Protein AF-A0A0F9MKB7-F1 (afdb_monomer)

pLDDT: mean 82.27, std 15.25, range [37.59, 96.31]

Solvent-accessible surface area (backbone atoms only — not comparable to full-atom values): 3760 Å² total; per-residue (Å²): 130,82,74,74,80,48,70,69,54,53,53,51,50,51,53,51,53,52,51,53,52,53,49,41,55,52,41,42,72,73,66,31,72,70,66,23,50,52,52,44,52,54,54,53,51,54,52,50,52,49,52,46,45,73,72,67,52,89,63,76,83,90,123

Mean predicted aligned error: 7.28 Å

Nearest PDB structures (foldseek):
  6nbh-assembly1_R  TM=5.792E-01  e=6.448E+00  Homo sapiens

Sequence (63 aa):
MHKLVSPNFILALIFVLVGLAMFSVIVWRQLGGNEALFLIIGHTAAWIEFIAIFYFRKKPPAN

Structure (mmCIF, N/CA/C/O backbone):
data_AF-A0A0F9MKB7-F1
#
_entry.id   AF-A0A0F9MKB7-F1
#
loop_
_atom_site.group_PDB
_atom_site.id
_atom_site.type_symbol
_atom_site.label_atom_id
_atom_site.label_alt_id
_atom_site.label_comp_id
_atom_site.label_asym_id
_atom_site.label_entity_id
_atom_site.label_seq_id
_atom_site.pdbx_PDB_ins_code
_atom_site.Cartn_x
_atom_site.Cartn_y
_atom_site.Cartn_z
_atom_site.occupancy
_atom_site.B_iso_or_equiv
_atom_site.auth_seq_id
_atom_site.auth_comp_id
_atom_site.auth_asym_id
_atom_site.auth_atom_id
_atom_site.pdbx_PDB_model_num
ATOM 1 N N . MET A 1 1 ? -22.076 4.732 19.459 1.00 37.59 1 MET A N 1
ATOM 2 C CA . MET A 1 1 ? -20.766 5.214 19.946 1.00 37.59 1 MET A CA 1
ATOM 3 C C . MET A 1 1 ? -19.705 4.855 18.917 1.00 37.59 1 MET A C 1
ATOM 5 O O . MET A 1 1 ? -19.340 3.688 18.821 1.00 37.59 1 MET A O 1
ATOM 9 N N . HIS A 1 2 ? -19.260 5.814 1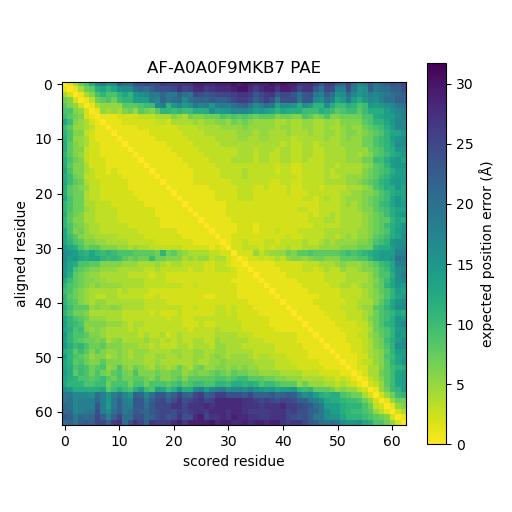8.101 1.00 39.81 2 HIS A N 1
ATOM 10 C CA . HIS A 1 2 ? -18.019 5.632 17.346 1.00 39.81 2 HIS A CA 1
ATOM 11 C C . HIS A 1 2 ? -16.894 5.529 18.380 1.00 39.81 2 HIS A C 1
ATOM 13 O O . HIS A 1 2 ? -16.690 6.470 19.144 1.00 39.81 2 HIS A O 1
ATOM 19 N N . LYS A 1 3 ? -16.221 4.374 18.473 1.00 56.00 3 LYS A N 1
ATOM 20 C CA . LYS A 1 3 ? -14.964 4.290 19.228 1.00 56.00 3 LYS A CA 1
ATOM 21 C C . LYS A 1 3 ? -14.046 5.354 18.632 1.00 56.00 3 LYS A C 1
ATOM 23 O O . LYS A 1 3 ? -13.806 5.320 17.426 1.00 56.00 3 LYS A O 1
ATOM 28 N N . LEU A 1 4 ? -13.591 6.298 19.457 1.00 56.81 4 LEU A N 1
ATOM 29 C CA . LEU A 1 4 ? -12.512 7.206 19.083 1.00 56.81 4 LEU A CA 1
ATOM 30 C C . LEU A 1 4 ? -11.381 6.340 18.534 1.00 56.81 4 LEU A C 1
ATOM 32 O O . LEU A 1 4 ? -10.948 5.388 19.189 1.00 56.81 4 LEU A O 1
ATOM 36 N N . VAL A 1 5 ? -10.994 6.614 17.291 1.00 69.38 5 VAL A N 1
ATOM 37 C CA . VAL A 1 5 ? -9.885 5.929 16.638 1.00 69.38 5 VAL A CA 1
ATOM 38 C C . VAL A 1 5 ? -8.672 6.077 17.555 1.00 69.38 5 VAL A C 1
ATOM 40 O O . VAL A 1 5 ? -8.251 7.192 17.850 1.00 69.38 5 VAL A O 1
ATOM 43 N N . SER A 1 6 ? -8.167 4.956 18.078 1.00 78.25 6 SER A N 1
ATOM 44 C CA . SER A 1 6 ? -7.051 4.971 19.029 1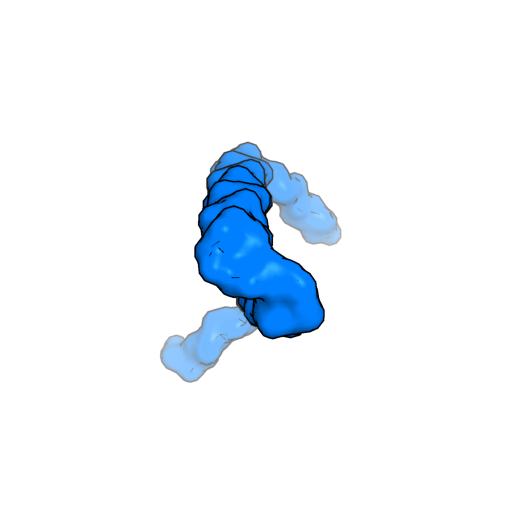.00 78.25 6 SER A CA 1
ATOM 45 C C . SER A 1 6 ? -5.816 5.608 18.376 1.00 78.25 6 SER A C 1
ATOM 47 O O . SER A 1 6 ? -5.555 5.316 17.207 1.00 78.25 6 SER A O 1
ATOM 49 N N . PRO A 1 7 ? -5.008 6.406 19.098 1.00 83.56 7 PRO A N 1
ATOM 50 C CA . PRO A 1 7 ? -3.737 6.918 18.580 1.00 83.56 7 PRO A CA 1
ATOM 51 C C . PRO A 1 7 ? -2.844 5.819 17.984 1.00 83.56 7 PRO A C 1
ATOM 53 O O . PRO A 1 7 ? -2.219 6.024 16.948 1.00 83.56 7 PRO A O 1
ATOM 56 N N . ASN A 1 8 ? -2.868 4.613 18.5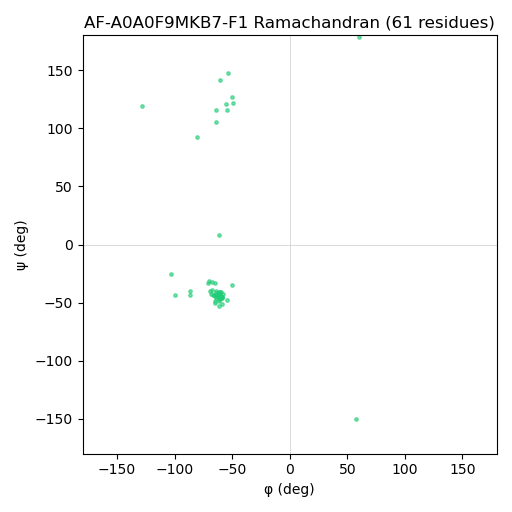61 1.00 82.56 8 ASN A N 1
ATOM 57 C CA . ASN A 1 8 ? -2.120 3.462 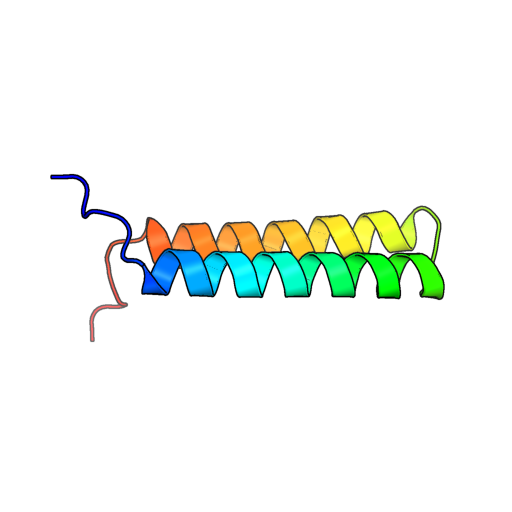18.046 1.00 82.56 8 ASN A CA 1
ATOM 58 C C . ASN A 1 8 ? -2.607 3.014 16.662 1.00 82.56 8 ASN A C 1
ATOM 60 O O . ASN A 1 8 ? -1.811 2.569 15.842 1.00 82.56 8 ASN A O 1
ATOM 64 N N . PHE A 1 9 ? -3.905 3.149 16.383 1.00 79.44 9 PHE A N 1
ATOM 65 C CA . PHE A 1 9 ? -4.451 2.866 15.059 1.00 79.44 9 PHE A CA 1
ATOM 66 C C . PHE A 1 9 ? -3.995 3.911 14.039 1.00 79.44 9 PHE A C 1
ATOM 68 O O . PHE A 1 9 ? -3.644 3.553 12.921 1.00 79.44 9 PHE A O 1
ATOM 75 N N . ILE A 1 10 ? -3.957 5.190 14.427 1.00 83.69 10 ILE A N 1
ATOM 76 C CA . ILE A 1 10 ? -3.453 6.264 13.560 1.00 83.69 10 ILE A CA 1
ATOM 77 C C . ILE A 1 10 ? -1.981 6.010 13.217 1.00 83.69 10 ILE A C 1
ATOM 79 O O . ILE A 1 10 ? -1.605 6.078 12.051 1.00 83.69 10 ILE A O 1
ATOM 83 N N . LEU A 1 11 ? -1.162 5.645 14.208 1.00 87.19 11 LEU A N 1
ATOM 84 C CA . LEU A 1 11 ? 0.243 5.290 13.994 1.00 87.19 11 LEU A CA 1
ATOM 85 C C . LEU A 1 11 ? 0.400 4.073 13.072 1.00 87.19 11 LEU A C 1
ATOM 87 O O . LEU A 1 11 ? 1.212 4.108 12.150 1.00 87.19 11 LEU A O 1
ATOM 91 N N . ALA A 1 12 ? -0.404 3.025 13.273 1.00 83.69 12 ALA A N 1
ATOM 92 C CA . ALA A 1 12 ? -0.405 1.854 12.398 1.00 83.69 12 ALA A CA 1
ATOM 93 C C . ALA A 1 12 ? -0.805 2.214 10.956 1.00 83.69 12 ALA A C 1
ATOM 95 O O . ALA A 1 12 ? -0.177 1.748 10.008 1.00 83.69 12 ALA A O 1
ATOM 96 N N . LEU A 1 13 ? -1.803 3.086 10.782 1.00 85.25 13 LEU A N 1
ATOM 97 C CA . LEU A 1 13 ? -2.236 3.552 9.467 1.00 85.25 13 LEU A CA 1
ATOM 98 C C . LEU A 1 13 ? -1.137 4.360 8.765 1.00 85.25 13 LEU A C 1
ATOM 100 O O . LEU A 1 13 ? -0.867 4.122 7.591 1.00 85.25 13 LEU A O 1
ATOM 104 N N . ILE A 1 14 ? -0.465 5.267 9.482 1.00 89.69 14 ILE A N 1
ATOM 105 C CA . ILE A 1 14 ? 0.676 6.027 8.950 1.00 89.69 14 ILE A CA 1
ATOM 106 C C . ILE A 1 14 ? 1.784 5.072 8.494 1.00 89.69 14 ILE A C 1
ATOM 108 O O . ILE A 1 14 ? 2.294 5.220 7.386 1.00 89.69 14 ILE A O 1
ATOM 112 N N . PHE A 1 15 ? 2.124 4.068 9.306 1.00 89.50 15 PHE A N 1
ATOM 113 C CA . PHE A 1 15 ? 3.148 3.082 8.958 1.00 89.50 15 PHE A CA 1
ATOM 114 C C . PHE A 1 15 ? 2.808 2.319 7.668 1.00 89.50 15 PHE A C 1
ATOM 116 O O . PHE A 1 15 ? 3.652 2.204 6.779 1.00 89.50 15 PHE A O 1
ATOM 123 N N . VAL A 1 16 ? 1.560 1.860 7.524 1.00 88.38 16 VAL A N 1
ATOM 124 C CA . VAL A 1 16 ? 1.097 1.166 6.309 1.00 88.38 16 VAL A CA 1
ATOM 125 C C . VAL A 1 16 ? 1.155 2.083 5.084 1.00 88.38 16 VAL A C 1
ATOM 127 O O . VAL A 1 16 ? 1.648 1.668 4.037 1.00 88.38 16 VAL A O 1
ATOM 130 N N . LEU A 1 17 ? 0.713 3.340 5.207 1.00 90.00 17 LEU A N 1
ATOM 131 C CA . LEU A 1 17 ? 0.754 4.308 4.104 1.00 90.00 17 LEU A CA 1
ATOM 132 C C . LEU A 1 17 ? 2.188 4.603 3.647 1.00 90.00 17 LEU A C 1
ATOM 134 O O . LEU A 1 17 ? 2.449 4.655 2.446 1.00 90.00 17 LEU A O 1
ATOM 138 N N . VAL A 1 18 ? 3.126 4.746 4.586 1.00 93.94 18 VAL A N 1
ATOM 139 C CA . VAL A 1 18 ? 4.549 4.937 4.268 1.00 93.94 18 VAL A CA 1
ATOM 140 C C . VAL A 1 18 ? 5.116 3.706 3.559 1.00 93.94 18 VAL A C 1
ATOM 142 O O . VAL A 1 18 ? 5.788 3.848 2.537 1.00 93.94 18 VAL A O 1
ATOM 145 N N . GLY A 1 19 ? 4.801 2.500 4.042 1.00 92.94 19 GLY A N 1
ATOM 146 C CA . GLY A 1 19 ? 5.210 1.251 3.398 1.00 92.94 19 GLY A CA 1
ATOM 147 C C . GLY A 1 19 ? 4.698 1.129 1.959 1.00 92.94 19 GLY A C 1
ATOM 148 O O . GLY A 1 19 ? 5.471 0.816 1.053 1.00 92.94 19 GLY A O 1
ATOM 149 N N . LEU A 1 20 ? 3.424 1.458 1.724 1.00 93.06 20 LEU A N 1
ATOM 150 C CA . LEU A 1 20 ? 2.816 1.469 0.389 1.00 93.06 20 LEU A CA 1
ATOM 151 C C . LEU A 1 20 ? 3.452 2.509 -0.540 1.00 93.06 20 LEU A C 1
ATOM 153 O O . LEU A 1 20 ? 3.682 2.226 -1.719 1.00 93.06 20 LEU A O 1
ATOM 157 N N . ALA A 1 21 ? 3.778 3.695 -0.023 1.00 93.38 21 ALA A N 1
ATOM 158 C CA . ALA A 1 21 ? 4.465 4.724 -0.796 1.00 93.38 21 ALA A CA 1
ATOM 159 C C . ALA A 1 21 ? 5.870 4.262 -1.214 1.00 93.38 21 ALA A C 1
ATOM 161 O O . ALA A 1 21 ? 6.2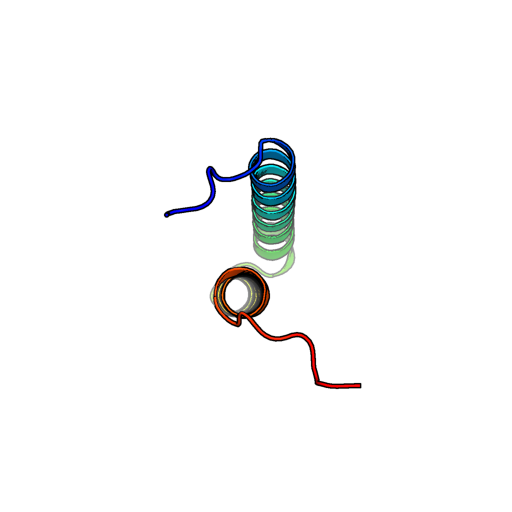34 4.375 -2.385 1.00 93.38 21 ALA A O 1
ATOM 162 N N . MET A 1 22 ? 6.638 3.677 -0.287 1.00 96.06 22 MET A N 1
ATOM 163 C CA . MET A 1 22 ? 7.964 3.126 -0.584 1.00 96.06 22 MET A CA 1
ATOM 164 C C . MET A 1 22 ? 7.891 1.995 -1.613 1.00 96.06 22 MET A C 1
ATOM 166 O O . MET A 1 22 ? 8.638 2.011 -2.590 1.00 96.06 22 MET A O 1
ATOM 170 N N . PHE A 1 23 ? 6.962 1.053 -1.429 1.00 94.12 23 PHE A N 1
ATOM 171 C CA . PHE A 1 23 ? 6.699 -0.020 -2.387 1.00 94.12 23 PHE A CA 1
ATOM 172 C C . PHE A 1 23 ? 6.415 0.537 -3.785 1.00 94.12 23 PHE A C 1
ATOM 174 O O . PHE A 1 23 ? 7.045 0.120 -4.754 1.00 94.12 23 PHE A O 1
ATOM 181 N N . SER A 1 24 ? 5.538 1.538 -3.882 1.00 93.56 24 SER A N 1
ATOM 182 C CA . SER A 1 24 ? 5.164 2.149 -5.159 1.00 93.56 24 SER A CA 1
ATOM 183 C C . SER A 1 24 ? 6.357 2.788 -5.867 1.00 93.56 24 SER A C 1
ATOM 185 O O . SER A 1 24 ? 6.536 2.593 -7.066 1.00 93.56 24 SER A O 1
ATOM 187 N N . VAL A 1 25 ? 7.220 3.496 -5.130 1.00 95.75 25 VAL A N 1
ATOM 188 C CA . VAL A 1 25 ? 8.445 4.090 -5.689 1.00 95.75 25 VAL A CA 1
ATOM 189 C C . VAL A 1 25 ? 9.404 3.015 -6.200 1.00 95.75 25 VAL A C 1
ATOM 191 O O . VAL A 1 25 ? 9.973 3.170 -7.280 1.00 95.75 25 VAL A O 1
ATOM 194 N N . ILE A 1 26 ? 9.592 1.928 -5.447 1.00 95.88 26 ILE A N 1
ATOM 195 C CA . ILE A 1 26 ? 10.486 0.828 -5.835 1.00 95.88 26 ILE A CA 1
ATOM 196 C C . ILE A 1 26 ? 9.962 0.138 -7.096 1.00 95.88 26 ILE A C 1
ATOM 198 O O . ILE A 1 26 ? 10.705 -0.005 -8.066 1.00 95.88 26 ILE A O 1
ATOM 202 N N . VAL A 1 27 ? 8.682 -0.234 -7.109 1.00 96.31 27 VAL A N 1
ATOM 203 C CA . VAL A 1 27 ? 8.040 -0.909 -8.245 1.00 96.31 27 VAL A CA 1
ATOM 204 C C . VAL A 1 27 ? 8.069 -0.035 -9.491 1.00 96.31 27 VAL A C 1
ATOM 206 O O . VAL A 1 27 ? 8.437 -0.508 -10.566 1.00 96.31 27 VAL A O 1
ATOM 209 N N . TRP A 1 28 ? 7.747 1.253 -9.349 1.00 96.31 28 TRP A N 1
ATOM 210 C CA . TRP A 1 28 ? 7.793 2.196 -10.462 1.00 96.31 28 TRP A CA 1
ATOM 211 C C . TRP A 1 28 ? 9.191 2.302 -11.069 1.00 96.31 28 TRP A C 1
ATOM 213 O O . TRP A 1 28 ? 9.333 2.340 -12.287 1.00 96.31 28 TRP A O 1
ATOM 223 N N . ARG A 1 29 ? 10.231 2.315 -10.227 1.00 96.06 29 ARG A N 1
ATOM 224 C CA . ARG A 1 29 ? 11.624 2.373 -10.685 1.00 96.06 29 ARG A CA 1
ATOM 225 C C . ARG A 1 29 ? 12.109 1.078 -11.333 1.00 96.06 29 ARG A C 1
ATOM 227 O O . ARG A 1 29 ? 12.964 1.159 -12.206 1.00 96.06 29 ARG A O 1
ATOM 234 N N . GLN A 1 30 ? 11.629 -0.085 -10.890 1.00 96.06 30 GLN A N 1
ATOM 235 C CA . GLN A 1 30 ? 12.112 -1.381 -11.382 1.00 96.06 30 GLN A CA 1
ATOM 236 C C . GLN A 1 30 ? 11.386 -1.866 -12.637 1.00 96.06 30 GLN A C 1
ATOM 238 O O . GLN A 1 30 ? 12.036 -2.366 -13.547 1.00 96.06 30 GLN A O 1
ATOM 243 N N . LEU A 1 31 ? 10.058 -1.742 -12.674 1.00 95.00 31 LEU A N 1
ATOM 244 C CA . LEU A 1 31 ? 9.242 -2.260 -13.775 1.00 95.00 31 LEU A CA 1
ATOM 245 C C . LEU A 1 31 ? 8.857 -1.150 -14.760 1.00 95.00 31 LEU A C 1
ATOM 247 O O . LEU A 1 31 ? 8.951 -1.328 -15.970 1.00 95.00 31 LEU A O 1
ATOM 251 N N . GLY A 1 32 ? 8.455 0.015 -14.244 1.00 91.25 32 GLY A N 1
ATOM 252 C CA . GLY A 1 32 ? 7.887 1.094 -15.052 1.00 91.25 32 GLY A CA 1
ATOM 253 C C . GLY A 1 32 ? 6.607 0.698 -15.811 1.00 91.25 32 GLY A C 1
ATOM 254 O O . GLY A 1 32 ? 6.117 -0.431 -15.745 1.00 91.25 32 GLY A O 1
ATOM 255 N N . GLY A 1 33 ? 6.036 1.666 -16.531 1.00 91.62 33 GLY A N 1
ATOM 256 C CA . GLY A 1 33 ? 4.929 1.430 -17.462 1.00 91.62 33 GLY A CA 1
ATOM 257 C C . GLY A 1 33 ? 3.680 0.784 -16.843 1.00 91.62 33 GLY A C 1
ATOM 258 O O . GLY A 1 33 ? 3.358 0.980 -15.671 1.00 91.62 33 GLY A O 1
ATOM 259 N N . ASN A 1 34 ? 2.948 0.023 -17.658 1.00 94.12 34 ASN A N 1
ATOM 260 C CA . ASN A 1 34 ? 1.655 -0.557 -17.277 1.00 94.12 34 ASN A CA 1
ATOM 261 C C . ASN A 1 34 ? 1.779 -1.678 -16.234 1.00 94.12 34 ASN A C 1
ATOM 263 O O . ASN A 1 34 ? 0.890 -1.836 -15.399 1.00 94.12 34 ASN A O 1
ATOM 267 N N . GLU A 1 35 ? 2.878 -2.433 -16.257 1.00 91.88 35 GLU A N 1
ATOM 268 C CA . GLU A 1 35 ? 3.127 -3.528 -15.313 1.00 91.88 35 GLU A CA 1
ATOM 269 C C . GLU A 1 35 ? 3.323 -2.996 -13.889 1.00 91.88 35 GLU A C 1
ATOM 271 O O . GLU A 1 35 ? 2.713 -3.508 -12.947 1.00 91.88 35 GLU A O 1
ATOM 276 N N . ALA A 1 36 ? 4.085 -1.905 -13.736 1.00 93.81 36 ALA A N 1
ATOM 277 C CA . ALA A 1 36 ? 4.215 -1.216 -12.457 1.00 93.81 36 ALA A CA 1
ATOM 278 C C . ALA A 1 36 ? 2.861 -0.706 -11.945 1.00 93.81 36 ALA A C 1
ATOM 280 O O . ALA A 1 36 ? 2.540 -0.907 -10.775 1.00 93.81 36 ALA A O 1
ATOM 281 N N . LEU A 1 37 ? 2.051 -0.078 -12.809 1.00 93.50 37 LEU A N 1
ATOM 282 C CA . LEU A 1 37 ? 0.727 0.425 -12.420 1.00 93.50 37 LEU A CA 1
ATOM 283 C C . LEU A 1 37 ? -0.184 -0.700 -11.934 1.00 93.50 37 LEU A C 1
ATOM 285 O O . LEU A 1 37 ? -0.809 -0.564 -10.884 1.00 93.50 37 LEU A O 1
ATOM 289 N N . PHE A 1 38 ? -0.236 -1.813 -12.668 1.00 94.19 38 PHE A N 1
ATOM 290 C CA . PHE A 1 38 ? -1.059 -2.959 -12.297 1.00 94.19 38 PHE A CA 1
ATOM 291 C C . PHE A 1 38 ? -0.658 -3.517 -10.928 1.00 94.19 38 PHE A C 1
ATOM 293 O O . PHE A 1 38 ? -1.517 -3.724 -10.068 1.00 94.19 38 PHE A O 1
ATOM 300 N N . LEU A 1 39 ? 0.647 -3.694 -10.692 1.00 94.06 39 LEU A N 1
ATOM 301 C CA . LEU A 1 39 ? 1.152 -4.214 -9.425 1.00 94.06 39 LEU A CA 1
ATOM 302 C C . LEU A 1 39 ? 0.882 -3.247 -8.263 1.00 94.06 39 LEU A C 1
ATOM 304 O O . LEU A 1 39 ? 0.426 -3.678 -7.205 1.00 94.06 39 LEU A O 1
ATOM 308 N N . ILE A 1 40 ? 1.107 -1.944 -8.457 1.00 94.31 40 ILE A N 1
ATOM 309 C CA . ILE A 1 40 ? 0.853 -0.913 -7.440 1.00 94.31 40 ILE A CA 1
ATOM 310 C C . ILE A 1 40 ? -0.628 -0.873 -7.065 1.00 94.31 40 ILE A C 1
ATOM 312 O O . ILE A 1 40 ? -0.963 -0.908 -5.879 1.00 94.31 40 ILE A O 1
ATOM 316 N N . ILE A 1 41 ? -1.520 -0.834 -8.056 1.00 93.56 41 ILE A N 1
ATOM 317 C CA . ILE A 1 41 ? -2.967 -0.778 -7.828 1.00 93.56 41 ILE A CA 1
ATOM 318 C C . ILE A 1 41 ? -3.447 -2.060 -7.148 1.00 93.56 41 ILE A C 1
ATOM 320 O O . ILE A 1 41 ? -4.137 -1.981 -6.133 1.00 93.56 41 ILE A O 1
ATOM 324 N N . GLY A 1 42 ? -3.049 -3.230 -7.658 1.00 93.31 42 GLY A N 1
ATOM 325 C CA . GLY A 1 42 ? -3.447 -4.520 -7.093 1.00 93.31 42 GLY A CA 1
ATOM 326 C C . GLY A 1 42 ? -2.985 -4.686 -5.646 1.00 93.31 42 GLY A C 1
ATOM 327 O O . GLY A 1 42 ? -3.765 -5.084 -4.782 1.00 93.31 42 GLY A O 1
ATOM 328 N N . HIS A 1 43 ? -1.741 -4.302 -5.352 1.00 91.75 43 HIS A N 1
ATOM 329 C CA . HIS A 1 43 ? -1.208 -4.380 -3.996 1.00 91.75 43 HIS A CA 1
ATOM 330 C C . HIS A 1 43 ? -1.900 -3.385 -3.053 1.00 91.75 43 HIS A C 1
ATOM 332 O O . HIS A 1 43 ? -2.281 -3.748 -1.943 1.00 91.75 43 HIS A O 1
ATOM 338 N N . THR A 1 44 ? -2.141 -2.149 -3.504 1.00 90.69 44 THR A N 1
ATOM 339 C CA . THR A 1 44 ? -2.873 -1.137 -2.722 1.00 90.69 44 THR A CA 1
ATOM 340 C C . THR A 1 44 ? -4.302 -1.595 -2.415 1.00 90.69 44 THR A C 1
ATOM 342 O O . THR A 1 44 ? -4.757 -1.468 -1.279 1.00 90.69 44 THR A O 1
ATOM 345 N N . ALA A 1 45 ? -5.000 -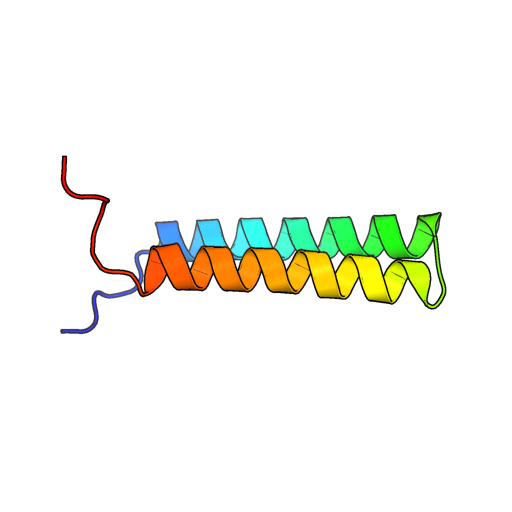2.176 -3.396 1.00 90.12 45 ALA A N 1
ATOM 346 C CA . ALA A 1 45 ? -6.356 -2.691 -3.226 1.00 90.12 45 ALA A CA 1
ATOM 347 C C . ALA A 1 45 ? -6.421 -3.817 -2.180 1.00 90.12 45 ALA A C 1
ATOM 349 O O . ALA A 1 45 ? -7.288 -3.780 -1.306 1.00 90.12 45 ALA A O 1
ATOM 350 N N . ALA A 1 46 ? -5.468 -4.756 -2.204 1.00 89.69 46 ALA A N 1
ATOM 351 C CA . ALA A 1 46 ? -5.386 -5.837 -1.220 1.00 89.69 46 ALA A CA 1
ATOM 352 C C . ALA A 1 46 ? -5.210 -5.309 0.218 1.00 89.69 46 ALA A C 1
ATOM 354 O O . ALA A 1 46 ? -5.850 -5.795 1.153 1.00 89.69 46 ALA A O 1
ATOM 355 N N . TRP A 1 47 ? -4.390 -4.271 0.407 1.00 87.81 47 TRP A N 1
ATOM 356 C CA . TRP A 1 47 ? -4.216 -3.636 1.717 1.00 87.81 47 TRP A CA 1
ATOM 357 C C . TRP A 1 47 ? -5.472 -2.902 2.194 1.00 87.81 47 TRP A C 1
ATOM 359 O O . TRP A 1 47 ? -5.811 -2.982 3.376 1.00 87.81 47 TRP A O 1
ATOM 369 N N . ILE A 1 48 ? -6.191 -2.224 1.295 1.00 85.00 48 ILE A N 1
ATOM 370 C CA . ILE A 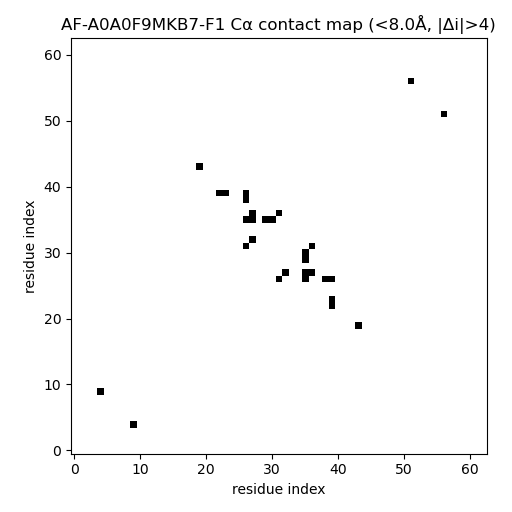1 48 ? -7.470 -1.577 1.626 1.00 85.00 48 ILE A CA 1
ATOM 371 C C . ILE A 1 48 ? -8.505 -2.622 2.049 1.00 85.00 48 ILE A C 1
ATOM 373 O O . ILE A 1 48 ? -9.191 -2.423 3.051 1.00 85.00 48 ILE A O 1
ATOM 377 N N . GLU A 1 49 ? -8.596 -3.742 1.331 1.00 84.44 49 GLU A N 1
ATOM 378 C CA . GLU A 1 49 ? -9.496 -4.843 1.678 1.00 84.44 49 GLU A CA 1
ATOM 379 C C . GLU A 1 49 ? -9.164 -5.420 3.059 1.00 84.44 49 GLU A C 1
ATOM 381 O O . GLU A 1 49 ? -10.058 -5.581 3.892 1.00 84.44 49 GLU A O 1
ATOM 386 N N . PHE A 1 50 ? -7.880 -5.642 3.351 1.00 82.00 50 PHE A N 1
ATOM 387 C CA . PHE A 1 50 ? -7.433 -6.087 4.667 1.00 82.00 50 PHE A CA 1
ATOM 388 C C . PHE A 1 50 ? -7.837 -5.090 5.763 1.00 82.00 50 PHE A C 1
ATOM 390 O O . PHE A 1 50 ? -8.496 -5.469 6.730 1.00 82.00 50 PHE A O 1
ATOM 397 N N . ILE A 1 51 ? -7.532 -3.799 5.602 1.00 79.88 51 ILE A N 1
ATOM 398 C CA . ILE A 1 51 ? -7.920 -2.763 6.573 1.00 79.88 51 ILE A CA 1
ATOM 399 C C . ILE A 1 51 ? -9.440 -2.745 6.760 1.00 79.88 51 ILE A C 1
ATOM 401 O O . ILE A 1 51 ? -9.916 -2.681 7.893 1.00 79.88 51 ILE A O 1
ATOM 405 N N . ALA A 1 52 ? -10.209 -2.853 5.676 1.00 80.38 52 ALA A N 1
ATOM 406 C CA . ALA A 1 52 ? -11.661 -2.875 5.740 1.00 80.38 52 ALA A CA 1
ATOM 407 C C . ALA A 1 52 ? -12.187 -4.104 6.497 1.00 80.38 52 ALA A C 1
ATOM 409 O O . ALA A 1 52 ? -13.086 -3.975 7.327 1.00 80.38 52 ALA A O 1
ATOM 410 N N . ILE A 1 53 ? -11.606 -5.286 6.278 1.00 78.88 53 ILE A N 1
ATOM 411 C CA . ILE A 1 53 ? -11.944 -6.502 7.023 1.00 78.88 53 ILE A CA 1
ATOM 412 C C . ILE A 1 53 ? -11.645 -6.307 8.511 1.00 78.88 53 ILE A C 1
ATOM 414 O O . ILE A 1 53 ? -12.542 -6.476 9.331 1.00 78.88 53 ILE A O 1
ATOM 418 N N . PHE A 1 54 ? -10.432 -5.898 8.878 1.00 71.56 54 PHE A N 1
ATOM 419 C CA . PHE A 1 54 ? -10.043 -5.767 10.286 1.00 71.56 54 PHE A CA 1
ATOM 420 C C . PHE A 1 54 ? -10.782 -4.639 11.016 1.00 71.56 54 PHE A C 1
ATOM 422 O O . PHE A 1 54 ? -11.053 -4.753 12.212 1.00 71.56 54 PHE A O 1
ATOM 429 N N . TYR A 1 55 ? -11.128 -3.559 10.316 1.00 70.38 55 TYR A N 1
ATOM 430 C CA . TYR A 1 55 ? -11.798 -2.405 10.910 1.00 70.38 55 TYR A CA 1
ATOM 431 C C . TYR A 1 55 ? -13.326 -2.549 10.944 1.00 70.38 55 TYR A C 1
ATOM 433 O O . TYR A 1 55 ? -13.961 -2.181 11.936 1.00 70.38 55 TYR A O 1
ATOM 441 N N . PHE A 1 56 ? -13.934 -3.102 9.886 1.00 69.31 56 PHE A N 1
ATOM 442 C CA . PHE A 1 56 ? -15.392 -3.180 9.748 1.00 69.31 56 PHE A CA 1
ATOM 443 C C . PHE A 1 56 ? -15.981 -4.567 10.040 1.00 69.31 56 PHE A C 1
ATOM 445 O O . PHE A 1 56 ? -17.135 -4.635 10.478 1.00 69.31 56 PHE A O 1
ATOM 452 N N . ARG A 1 57 ? -15.243 -5.683 9.891 1.00 65.56 57 ARG A N 1
ATOM 453 C CA . ARG A 1 57 ? -15.742 -6.996 10.347 1.00 65.56 57 ARG A CA 1
ATOM 454 C C . ARG A 1 57 ? -15.530 -7.145 11.853 1.00 65.56 57 ARG A C 1
ATOM 456 O O . ARG A 1 57 ? -14.528 -7.643 12.343 1.00 65.56 57 ARG A O 1
ATOM 463 N N . LYS A 1 58 ? -16.564 -6.756 12.596 1.00 55.19 58 LYS A N 1
ATOM 464 C CA . LYS A 1 58 ? -16.687 -6.806 14.064 1.00 55.19 58 LYS A CA 1
ATOM 465 C C . LYS A 1 58 ? -16.619 -8.192 14.736 1.00 55.19 58 LYS A C 1
ATOM 467 O O . LYS A 1 58 ? -16.906 -8.266 15.929 1.00 55.19 58 LYS A O 1
ATOM 472 N N . LYS A 1 59 ? -16.292 -9.285 14.044 1.00 53.28 59 LYS A N 1
ATOM 473 C CA . LYS A 1 59 ? -16.228 -10.615 14.670 1.00 53.28 59 LYS A CA 1
ATOM 474 C C . LYS A 1 59 ? -14.888 -11.290 14.377 1.00 53.28 59 LYS A C 1
ATOM 476 O O . LYS A 1 59 ? -14.614 -11.549 13.206 1.00 53.28 59 LYS A O 1
ATOM 481 N N . PRO A 1 60 ? -14.093 -11.622 15.413 1.00 57.38 60 PRO A N 1
ATOM 482 C CA . PRO A 1 60 ? -13.130 -12.708 15.295 1.00 57.38 60 PRO A CA 1
ATOM 483 C C . PRO A 1 60 ? -13.88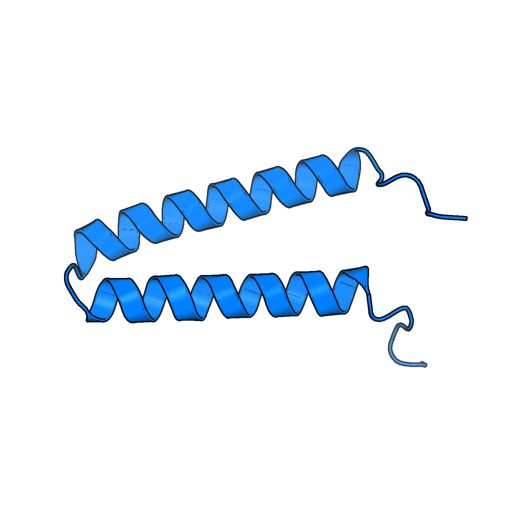3 -13.967 14.827 1.00 57.38 60 PRO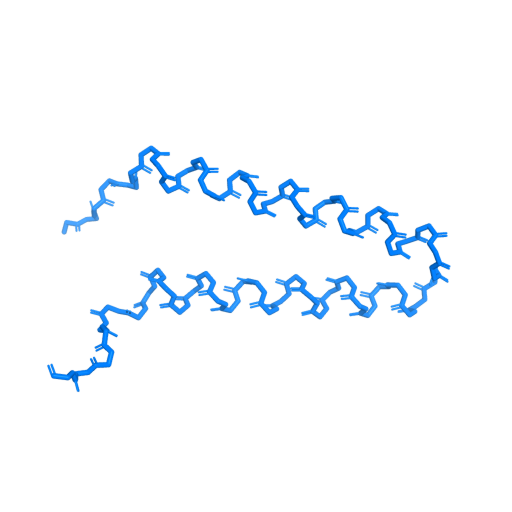 A C 1
ATOM 485 O O . PRO A 1 60 ? -15.064 -14.108 15.176 1.00 57.38 60 PRO A O 1
ATOM 488 N N . PRO A 1 61 ? -13.260 -14.868 14.045 1.00 57.97 61 PRO A N 1
ATOM 489 C CA . PRO A 1 61 ? -13.825 -16.198 13.850 1.00 57.97 61 PRO A CA 1
ATOM 490 C C . PRO A 1 61 ? -14.143 -16.774 15.233 1.00 57.97 61 PRO A C 1
ATOM 492 O O . PRO A 1 61 ? -13.321 -16.693 16.146 1.00 57.97 61 PRO A O 1
ATOM 495 N N . ALA A 1 62 ? -15.389 -17.213 15.404 1.00 56.66 62 ALA A N 1
ATOM 496 C CA . ALA A 1 62 ? -15.846 -17.793 16.653 1.00 56.66 62 ALA A CA 1
ATOM 497 C C . ALA A 1 62 ? -15.048 -19.078 16.885 1.00 56.66 62 ALA A C 1
ATOM 499 O O . ALA A 1 62 ? -15.278 -20.065 16.188 1.00 56.66 62 ALA A O 1
ATOM 500 N N . ASN A 1 63 ? -14.108 -19.018 17.821 1.00 50.50 63 ASN A N 1
ATOM 501 C CA . ASN A 1 63 ? -13.547 -20.189 18.473 1.00 50.50 63 ASN A CA 1
ATOM 502 C C . ASN A 1 63 ? -14.202 -20.293 19.847 1.00 50.50 63 ASN A C 1
ATOM 504 O O . ASN A 1 63 ? -14.205 -19.256 20.554 1.00 50.50 63 ASN A O 1
#

Foldseek 3Di:
DPDDCDPVNVVVVVVVVVVLVVQLVVLCVPPNDPVSVVVSVVVVVVVVVVCCCVVVVPDDPDD

Secondary structure (DSSP, 8-state):
--PPPPHHHHHHHHHHHHHHHHHHHHHHHHT-HHHHHHHHHHHHHHHHHHHHHHHH-------

Organism: NCBI:txid412755

Radius of gyration: 15.14 Å; Cα contacts (8 Å, |Δi|>4): 15; chains: 1; bounding box: 33×27×37 Å